Protein AF-A0A6V7KKJ1-F1 (afdb_monomer_lite)

Structure (mmCIF, N/CA/C/O backbone):
data_AF-A0A6V7KKJ1-F1
#
_entry.id   AF-A0A6V7KKJ1-F1
#
loop_
_atom_site.group_PDB
_atom_site.id
_atom_site.type_symbol
_atom_site.label_atom_id
_atom_site.label_alt_id
_atom_site.label_comp_id
_atom_site.label_asym_id
_atom_site.label_entity_id
_atom_site.label_seq_id
_atom_site.pdbx_PDB_ins_code
_atom_site.Cartn_x
_atom_site.Cartn_y
_atom_site.Cartn_z
_atom_site.occupancy
_atom_site.B_iso_or_equiv
_atom_site.auth_seq_id
_atom_site.auth_comp_id
_atom_site.auth_asym_id
_atom_site.auth_atom_id
_atom_site.pdbx_PDB_model_num
ATOM 1 N N . HIS A 1 1 ? -4.217 4.249 -4.091 1.00 87.38 1 HIS A N 1
ATOM 2 C CA . HIS A 1 1 ? -2.931 4.114 -3.370 1.00 87.38 1 HIS A CA 1
ATOM 3 C C . HIS A 1 1 ? -3.026 4.532 -1.905 1.00 87.38 1 HIS A C 1
ATOM 5 O O . HIS A 1 1 ? -2.779 3.671 -1.078 1.00 87.38 1 HIS A O 1
ATOM 11 N N . PHE A 1 2 ? -3.439 5.766 -1.567 1.00 97.00 2 PHE A N 1
ATOM 12 C CA . PHE A 1 2 ? -3.559 6.254 -0.174 1.00 97.00 2 PHE A CA 1
ATOM 13 C C . PHE A 1 2 ? -4.121 5.227 0.825 1.00 97.00 2 PHE A C 1
ATOM 15 O O . PHE A 1 2 ? -3.477 4.922 1.820 1.00 97.00 2 PHE A O 1
ATOM 22 N N . THR A 1 3 ? -5.277 4.637 0.526 1.00 98.06 3 THR A N 1
ATOM 23 C CA . THR A 1 3 ? -5.967 3.697 1.421 1.00 98.06 3 THR A CA 1
ATOM 24 C C . THR A 1 3 ? -5.157 2.443 1.748 1.00 98.06 3 THR A C 1
ATOM 26 O O . THR A 1 3 ? -5.295 1.925 2.844 1.00 98.06 3 THR A O 1
ATOM 29 N N . GLN A 1 4 ? -4.270 1.986 0.856 1.00 98.25 4 GLN A N 1
ATOM 30 C CA . GLN A 1 4 ? -3.358 0.872 1.139 1.00 98.25 4 GLN A CA 1
ATOM 31 C C . GLN A 1 4 ? -2.234 1.285 2.099 1.00 98.25 4 GLN A C 1
ATOM 33 O O . GLN A 1 4 ? -1.780 0.471 2.893 1.00 98.25 4 GLN A O 1
ATOM 38 N N . ILE A 1 5 ? -1.790 2.541 2.026 1.00 97.56 5 ILE A N 1
ATOM 39 C CA . ILE A 1 5 ? -0.707 3.071 2.866 1.00 97.56 5 ILE A CA 1
ATOM 40 C C . ILE A 1 5 ? -1.166 3.173 4.323 1.00 97.56 5 ILE A C 1
ATOM 42 O O . ILE A 1 5 ? -0.395 2.886 5.229 1.00 97.56 5 ILE A O 1
ATOM 46 N N . VAL A 1 6 ? -2.422 3.564 4.544 1.00 97.56 6 VAL A N 1
ATOM 47 C CA . VAL A 1 6 ? -2.994 3.761 5.887 1.00 97.56 6 VAL A CA 1
ATOM 48 C C . VAL A 1 6 ? -3.836 2.578 6.371 1.00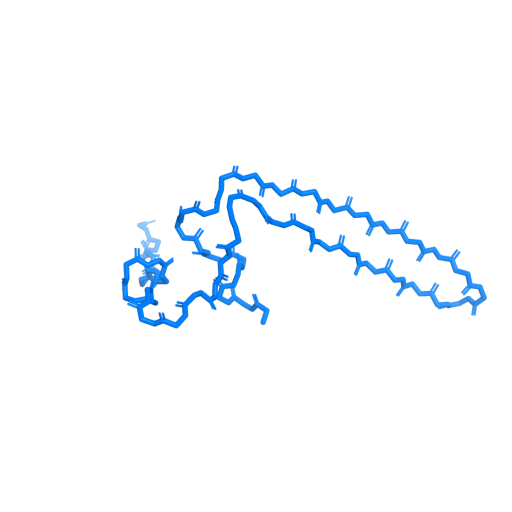 97.56 6 VAL A C 1
ATOM 50 O O . VAL A 1 6 ? -4.577 2.715 7.339 1.00 97.56 6 VAL A O 1
ATOM 53 N N . TRP A 1 7 ? -3.772 1.435 5.684 1.00 98.56 7 TRP A N 1
ATOM 54 C CA . TRP A 1 7 ? -4.625 0.287 5.978 1.00 98.56 7 TRP A CA 1
ATOM 55 C C . TRP A 1 7 ? -4.248 -0.346 7.324 1.00 98.56 7 TRP A C 1
ATOM 57 O O . TRP A 1 7 ? -3.205 -0.986 7.428 1.00 98.56 7 TRP A O 1
ATOM 67 N N . LYS A 1 8 ? -5.108 -0.203 8.341 1.00 98.19 8 LYS A N 1
ATOM 68 C CA . LYS A 1 8 ? -4.861 -0.660 9.724 1.00 98.19 8 LYS A CA 1
ATOM 69 C C . LYS A 1 8 ? -4.344 -2.100 9.821 1.00 98.19 8 LYS A C 1
ATOM 71 O O . LYS A 1 8 ? -3.444 -2.364 10.609 1.00 98.19 8 LYS A O 1
ATOM 76 N N . ASN A 1 9 ? -4.924 -3.025 9.055 1.00 98.50 9 ASN A N 1
ATOM 77 C CA . ASN A 1 9 ? -4.578 -4.447 9.137 1.00 98.50 9 ASN A CA 1
ATOM 78 C C . ASN A 1 9 ? -3.363 -4.848 8.286 1.00 98.50 9 ASN A C 1
ATOM 80 O O . ASN A 1 9 ? -2.987 -6.016 8.305 1.00 98.50 9 ASN A O 1
ATOM 84 N N . THR A 1 10 ? -2.762 -3.936 7.519 1.00 98.62 10 THR A N 1
ATOM 85 C CA . THR A 1 10 ? -1.494 -4.202 6.832 1.00 98.62 10 THR A CA 1
ATOM 86 C C . THR A 1 10 ? -0.363 -4.003 7.835 1.00 98.62 10 THR A C 1
ATOM 88 O O . THR A 1 10 ? -0.191 -2.908 8.364 1.00 98.62 10 THR A O 1
ATOM 91 N N . THR A 1 11 ? 0.410 -5.053 8.095 1.00 98.44 11 THR A N 1
ATOM 92 C CA . THR A 1 11 ? 1.444 -5.063 9.144 1.00 98.44 11 THR A CA 1
ATOM 93 C C . THR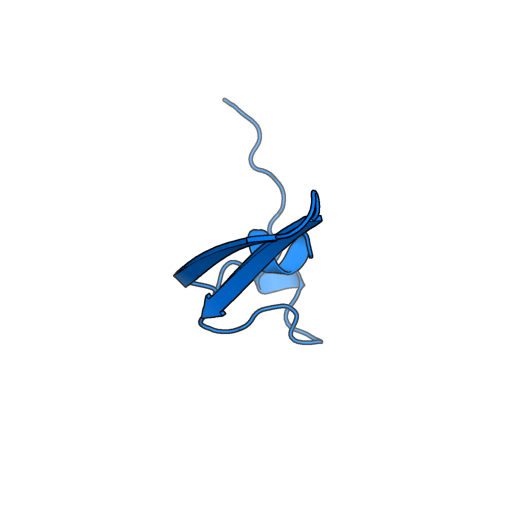 A 1 11 ? 2.861 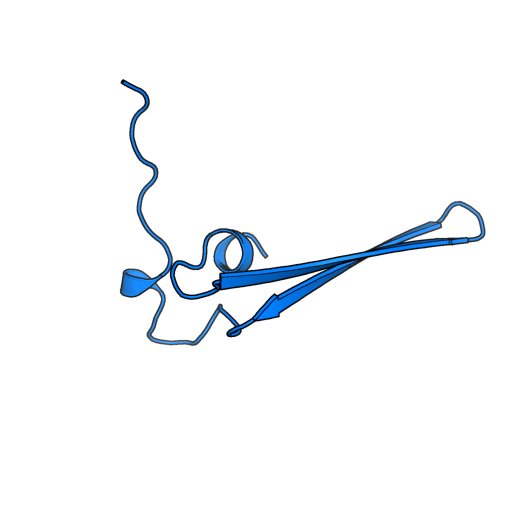-5.099 8.588 1.00 98.44 11 THR A C 1
ATOM 95 O O . THR A 1 11 ? 3.810 -4.780 9.297 1.00 98.44 11 THR A O 1
ATOM 98 N N . GLU A 1 12 ? 3.013 -5.462 7.318 1.00 98.50 12 GLU A N 1
ATOM 99 C CA . GLU A 1 12 ? 4.294 -5.614 6.645 1.00 98.50 12 GLU A CA 1
ATOM 100 C C . GLU A 1 12 ? 4.280 -4.870 5.310 1.00 98.50 12 GLU A C 1
ATOM 102 O O . GLU A 1 12 ? 3.280 -4.854 4.581 1.00 98.50 12 GLU A O 1
ATOM 107 N N . MET A 1 13 ? 5.415 -4.263 4.968 1.00 98.38 13 MET A N 1
ATOM 108 C CA . MET A 1 13 ? 5.611 -3.602 3.686 1.00 98.38 13 MET A CA 1
ATOM 109 C C . MET A 1 13 ? 7.041 -3.806 3.193 1.00 98.38 13 MET A C 1
ATOM 111 O O . MET A 1 13 ? 7.997 -3.649 3.949 1.00 98.38 13 MET A O 1
ATOM 115 N N . GLY A 1 14 ? 7.178 -4.092 1.900 1.00 98.44 14 GLY A N 1
ATOM 116 C CA . GLY A 1 14 ? 8.448 -4.059 1.181 1.00 98.44 14 GLY A CA 1
ATOM 117 C C . GLY A 1 14 ? 8.418 -2.989 0.096 1.00 98.44 14 GLY A C 1
ATOM 118 O O . GLY A 1 14 ? 7.414 -2.851 -0.602 1.00 98.44 14 GLY A O 1
ATOM 119 N N . ILE A 1 15 ? 9.510 -2.240 -0.060 1.00 98.25 15 ILE A N 1
ATOM 120 C CA . ILE A 1 15 ? 9.670 -1.240 -1.123 1.00 98.25 15 ILE A CA 1
ATOM 121 C C . ILE A 1 15 ? 10.926 -1.567 -1.927 1.00 98.25 15 ILE A C 1
ATOM 123 O O . ILE A 1 15 ? 11.981 -1.832 -1.356 1.00 98.25 15 ILE A O 1
ATOM 127 N N . ALA A 1 16 ? 10.816 -1.508 -3.252 1.00 98.44 16 ALA A N 1
ATOM 128 C CA . ALA A 1 16 ? 11.934 -1.640 -4.174 1.00 98.44 16 ALA A CA 1
ATOM 129 C C . ALA A 1 16 ? 11.929 -0.498 -5.194 1.00 98.44 16 ALA A C 1
ATOM 131 O O . ALA A 1 16 ? 10.877 0.031 -5.558 1.00 98.44 16 ALA A O 1
ATOM 132 N N . MET A 1 17 ? 13.117 -0.135 -5.671 1.00 98.31 17 MET A N 1
ATOM 133 C CA . MET A 1 17 ? 13.317 0.901 -6.678 1.00 98.31 17 MET A CA 1
ATOM 134 C C . MET A 1 17 ? 14.236 0.382 -7.782 1.00 98.31 17 MET A C 1
ATOM 136 O O . MET A 1 17 ? 15.266 -0.223 -7.494 1.00 98.31 17 MET A O 1
ATOM 140 N N . ALA A 1 18 ? 13.895 0.674 -9.035 1.00 98.31 18 ALA A N 1
ATOM 141 C CA . ALA A 1 18 ? 14.742 0.438 -10.198 1.00 98.31 18 ALA A CA 1
ATOM 142 C C . ALA A 1 18 ? 14.876 1.729 -11.014 1.00 98.31 18 ALA A C 1
ATOM 144 O O . ALA A 1 18 ? 13.904 2.466 -11.182 1.00 98.31 18 ALA A O 1
ATOM 145 N N . LYS A 1 19 ? 16.076 2.007 -11.533 1.00 98.38 19 LYS A N 1
ATOM 146 C CA . LYS A 1 19 ? 16.349 3.168 -12.391 1.00 98.38 19 LYS A CA 1
ATOM 147 C C . LYS A 1 19 ? 17.000 2.717 -13.693 1.00 98.38 19 LYS A C 1
ATOM 149 O O . LYS A 1 19 ? 17.926 1.910 -13.649 1.00 98.38 19 LYS A O 1
ATOM 154 N N . LYS A 1 20 ? 16.536 3.238 -14.829 1.00 97.75 20 LYS A N 1
ATOM 155 C CA . LYS A 1 20 ? 17.109 2.973 -16.159 1.00 97.75 20 LYS A CA 1
ATOM 156 C C . LYS A 1 20 ? 16.752 4.107 -17.122 1.00 97.75 20 LYS A C 1
ATOM 158 O O . LYS A 1 20 ? 15.601 4.518 -17.146 1.00 97.75 20 LYS A O 1
ATOM 163 N N . ASP A 1 21 ? 17.720 4.596 -17.898 1.00 96.94 21 ASP A N 1
ATOM 164 C CA . ASP A 1 21 ? 17.525 5.580 -18.981 1.00 96.94 21 ASP A CA 1
ATOM 165 C C . ASP A 1 21 ? 16.690 6.814 -18.576 1.00 96.94 21 ASP A C 1
ATOM 167 O O . ASP A 1 21 ? 15.765 7.227 -19.267 1.00 96.94 21 ASP A O 1
ATOM 171 N N . GLY A 1 22 ? 16.979 7.388 -17.401 1.00 97.06 22 GLY A N 1
ATOM 172 C CA . GLY A 1 22 ? 16.241 8.537 -16.854 1.00 97.06 22 GLY A CA 1
ATOM 173 C C . GLY A 1 22 ? 14.880 8.197 -16.231 1.00 97.06 22 GLY A C 1
ATOM 174 O O . GLY A 1 22 ? 14.288 9.048 -15.569 1.00 97.06 22 GLY A O 1
ATOM 175 N N . ALA A 1 23 ? 14.403 6.958 -16.360 1.00 97.38 23 ALA A N 1
ATOM 176 C CA . ALA A 1 23 ? 13.204 6.475 -15.691 1.00 97.38 23 ALA A CA 1
ATOM 177 C C . ALA A 1 23 ? 13.519 5.912 -14.297 1.00 97.38 23 ALA A C 1
ATOM 179 O O . ALA A 1 23 ? 14.557 5.287 -14.065 1.00 97.38 23 ALA A O 1
ATOM 180 N N . CYS A 1 24 ? 12.582 6.109 -13.371 1.00 97.88 24 CYS A N 1
ATOM 181 C CA . CYS A 1 24 ? 12.609 5.564 -12.018 1.00 97.88 24 CYS A CA 1
ATOM 182 C C . CYS A 1 24 ? 11.276 4.863 -11.747 1.00 97.88 24 CYS A C 1
ATOM 184 O O . CYS A 1 24 ? 10.218 5.478 -11.874 1.00 97.88 24 CYS A O 1
ATOM 186 N N . VAL A 1 25 ? 11.327 3.588 -11.370 1.00 98.06 25 VAL A N 1
ATOM 187 C CA . VAL A 1 25 ? 10.162 2.779 -11.005 1.00 98.06 25 VAL A CA 1
ATOM 188 C C . VAL A 1 25 ? 10.278 2.414 -9.536 1.00 98.06 25 VAL A C 1
ATOM 190 O O . VAL A 1 25 ? 11.315 1.920 -9.097 1.00 98.06 25 VAL A O 1
ATOM 193 N N . ILE A 1 26 ? 9.207 2.649 -8.782 1.00 97.94 26 ILE A N 1
ATOM 194 C CA . ILE A 1 26 ? 9.098 2.278 -7.372 1.00 97.94 26 ILE A CA 1
ATOM 195 C C . ILE A 1 26 ? 7.932 1.308 -7.238 1.00 97.94 26 ILE A C 1
ATOM 197 O O . ILE A 1 26 ? 6.836 1.578 -7.730 1.00 97.94 26 ILE A O 1
ATOM 201 N N . VAL A 1 27 ? 8.168 0.192 -6.557 1.00 97.94 27 VAL A N 1
ATOM 202 C CA . VAL A 1 27 ? 7.142 -0.797 -6.229 1.00 97.94 27 VAL A CA 1
ATOM 203 C C . VAL A 1 27 ? 7.053 -0.909 -4.717 1.00 97.94 27 VAL A C 1
ATOM 205 O O . VAL A 1 27 ? 8.073 -1.041 -4.046 1.00 97.94 27 VAL A O 1
ATOM 208 N N . ALA A 1 28 ? 5.831 -0.870 -4.194 1.00 98.25 28 ALA A N 1
ATOM 209 C CA . ALA A 1 28 ? 5.534 -1.140 -2.796 1.00 98.25 28 ALA A CA 1
ATOM 210 C C . ALA A 1 28 ? 4.580 -2.337 -2.706 1.00 98.25 28 ALA A C 1
ATOM 212 O O . ALA A 1 28 ? 3.509 -2.332 -3.319 1.00 98.25 28 ALA A O 1
ATOM 213 N N . CYS A 1 29 ? 4.978 -3.350 -1.944 1.00 98.38 29 CYS A N 1
ATOM 214 C CA . CYS A 1 29 ? 4.191 -4.539 -1.638 1.00 98.38 29 CYS A CA 1
ATOM 215 C C . CYS A 1 29 ? 3.744 -4.482 -0.178 1.00 98.38 29 CYS A C 1
ATOM 217 O O . CYS A 1 29 ? 4.537 -4.131 0.689 1.00 98.38 29 CYS A O 1
ATOM 219 N N . TYR A 1 30 ? 2.494 -4.852 0.086 1.00 98.50 30 TYR A N 1
ATOM 220 C CA . TYR A 1 30 ? 1.851 -4.739 1.395 1.00 98.50 30 TYR A CA 1
ATOM 221 C C . TYR A 1 30 ? 1.261 -6.088 1.807 1.00 98.50 30 TYR A C 1
ATOM 223 O O . TYR A 1 30 ? 0.593 -6.732 0.990 1.00 98.50 30 TYR A O 1
ATOM 231 N N . HIS A 1 31 ? 1.472 -6.502 3.057 1.00 98.25 31 HIS A N 1
ATOM 232 C CA . HIS A 1 31 ? 0.934 -7.749 3.596 1.00 98.25 31 HIS A CA 1
ATOM 233 C C . HIS A 1 31 ? 0.406 -7.580 5.037 1.00 98.25 31 HIS A C 1
ATOM 235 O O . HIS A 1 31 ? 1.070 -6.948 5.855 1.00 98.25 31 HIS A O 1
ATOM 241 N N . PRO A 1 32 ? -0.773 -8.135 5.379 1.00 98.38 32 PRO A N 1
ATOM 242 C CA . PRO A 1 32 ? -1.857 -8.540 4.480 1.00 98.38 32 PRO A CA 1
ATOM 243 C C . PRO A 1 32 ? -2.292 -7.410 3.532 1.00 98.38 32 PRO A C 1
ATOM 245 O O . PRO A 1 32 ? -2.097 -6.227 3.824 1.00 98.38 32 PRO A O 1
ATOM 248 N N . ARG A 1 33 ? -2.875 -7.762 2.375 1.00 98.12 33 ARG A N 1
ATOM 249 C CA . ARG A 1 33 ? -3.314 -6.757 1.393 1.00 98.12 33 ARG A CA 1
ATOM 250 C C . ARG A 1 33 ? -4.451 -5.899 1.947 1.00 98.12 33 ARG A C 1
ATOM 252 O O . ARG A 1 33 ? -5.349 -6.401 2.619 1.00 98.12 33 ARG A O 1
ATOM 259 N N . GLY A 1 34 ? -4.445 -4.625 1.585 1.00 98.44 34 GLY A N 1
ATOM 260 C CA . GLY A 1 34 ? -5.538 -3.704 1.859 1.00 98.44 34 GLY A CA 1
ATOM 261 C C . GLY A 1 34 ? -6.509 -3.566 0.690 1.00 98.44 34 GLY A C 1
ATOM 262 O O . GLY A 1 34 ? -6.528 -4.372 -0.250 1.00 98.44 34 GLY A O 1
ATOM 263 N N . ASN A 1 35 ? -7.309 -2.498 0.749 1.00 98.31 35 ASN A N 1
ATOM 264 C CA . ASN A 1 35 ? -8.320 -2.132 -0.251 1.00 98.31 35 ASN A CA 1
ATOM 265 C C . ASN A 1 35 ? -9.336 -3.247 -0.530 1.00 98.31 35 ASN A C 1
ATOM 267 O O . ASN A 1 35 ? -9.757 -3.446 -1.671 1.00 98.31 35 ASN A O 1
ATOM 271 N N . ILE A 1 36 ? -9.713 -3.991 0.508 1.00 98.44 36 ILE A N 1
ATOM 272 C CA . ILE A 1 36 ? -10.754 -5.009 0.405 1.00 98.44 36 ILE A CA 1
ATOM 273 C C . ILE A 1 36 ? -12.110 -4.304 0.495 1.00 98.44 36 ILE A C 1
ATOM 275 O O . ILE A 1 36 ? -12.389 -3.573 1.449 1.00 98.44 36 ILE A O 1
ATOM 279 N N . VAL A 1 37 ? -12.949 -4.501 -0.525 1.00 98.25 37 VAL A N 1
ATOM 280 C CA . VAL A 1 37 ? -14.312 -3.955 -0.563 1.00 98.25 37 VAL A CA 1
ATOM 281 C C . VAL A 1 37 ? -15.084 -4.442 0.663 1.00 98.25 37 VAL A C 1
ATOM 283 O O . VAL A 1 37 ? -15.048 -5.623 0.994 1.00 98.25 37 VAL A O 1
ATOM 286 N N . GLY A 1 38 ? -15.756 -3.516 1.350 1.00 98.12 38 GLY A N 1
ATOM 287 C CA . GLY A 1 38 ? -16.496 -3.803 2.582 1.00 98.12 38 GLY A CA 1
ATOM 288 C C . GLY A 1 38 ? -15.678 -3.734 3.876 1.00 98.12 38 GLY A C 1
ATOM 289 O O . GLY A 1 38 ? -16.249 -3.974 4.927 1.00 98.12 38 GLY A O 1
ATOM 290 N N . GLN A 1 39 ? -14.382 -3.390 3.826 1.00 98.38 39 GLN A N 1
AT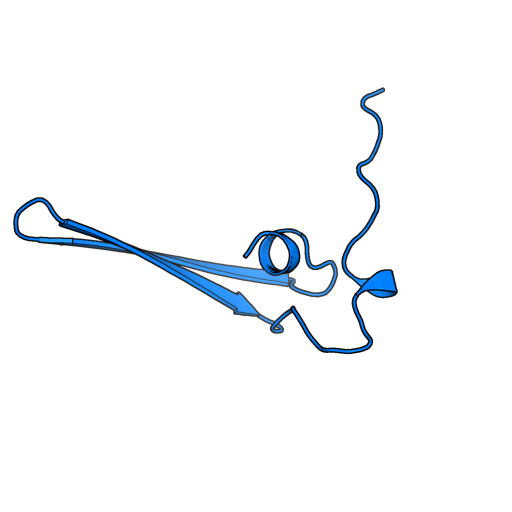OM 291 C CA . GLN A 1 39 ? -13.517 -3.312 5.021 1.00 98.38 39 GLN A CA 1
ATOM 292 C C . GLN A 1 39 ? -12.896 -1.923 5.262 1.00 98.38 39 GLN A C 1
ATOM 294 O O . GLN A 1 39 ? -11.910 -1.782 5.987 1.00 98.38 39 GLN A O 1
ATOM 299 N N . PHE A 1 40 ? -13.399 -0.884 4.592 1.00 98.00 40 PHE A N 1
ATOM 300 C CA . PHE A 1 40 ? -12.781 0.446 4.627 1.00 98.00 40 PHE A CA 1
ATOM 301 C C . PHE A 1 40 ? -12.971 1.150 5.971 1.00 98.00 40 PHE A C 1
ATOM 303 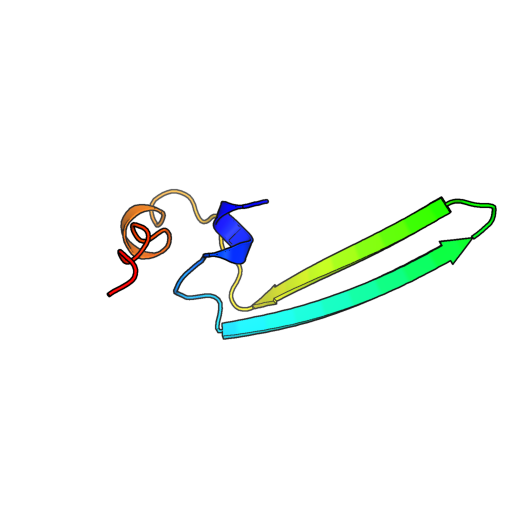O O . PHE A 1 40 ? -12.037 1.787 6.449 1.00 98.00 40 PHE A O 1
ATOM 310 N N . THR A 1 41 ? -14.144 1.023 6.591 1.00 97.88 41 THR A N 1
ATOM 311 C CA . THR A 1 41 ? -14.470 1.691 7.861 1.00 97.88 41 THR A CA 1
ATOM 312 C C . THR A 1 41 ? -13.553 1.229 8.992 1.00 97.88 41 THR A C 1
ATOM 314 O O . THR A 1 41 ? -13.146 2.020 9.840 1.00 97.88 41 THR A O 1
ATOM 317 N N . GLU A 1 42 ? -13.184 -0.048 8.979 1.00 98.31 42 GLU A N 1
ATOM 318 C CA . GLU A 1 42 ? -12.358 -0.694 9.994 1.00 98.31 42 GLU A CA 1
ATOM 319 C C . GLU A 1 42 ? -10.862 -0.428 9.781 1.00 98.31 42 GLU A C 1
ATOM 321 O O . GLU A 1 42 ? -10.081 -0.512 10.733 1.00 98.31 42 GLU A O 1
ATOM 326 N N . ASN A 1 43 ? -10.459 -0.117 8.542 1.00 98.50 43 ASN A N 1
ATOM 327 C CA . ASN A 1 43 ? -9.053 -0.044 8.147 1.00 98.50 43 ASN A CA 1
ATOM 328 C C . ASN A 1 43 ? -8.548 1.344 7.755 1.00 98.50 43 ASN A C 1
ATOM 330 O O . ASN A 1 43 ? -7.342 1.559 7.804 1.00 98.50 43 ASN A O 1
ATOM 334 N N . VAL A 1 44 ? -9.418 2.281 7.382 1.00 98.12 44 VAL A N 1
ATOM 335 C CA . VAL A 1 44 ? -9.041 3.654 7.018 1.00 98.12 44 VAL A CA 1
ATOM 336 C C . VAL A 1 44 ? -9.524 4.591 8.117 1.00 98.12 44 VAL A C 1
ATOM 338 O O . VAL A 1 44 ? -10.631 5.127 8.081 1.00 98.12 44 VAL A O 1
ATOM 341 N N . LEU A 1 45 ? -8.688 4.746 9.141 1.00 96.88 45 LEU A N 1
ATOM 342 C CA . LEU A 1 45 ? -9.031 5.514 10.334 1.00 96.88 45 LEU A CA 1
ATOM 343 C C . LEU A 1 45 ? -8.928 7.023 10.086 1.00 96.88 45 LEU A C 1
ATOM 345 O O . LEU A 1 45 ? -8.162 7.494 9.244 1.00 96.88 45 LEU A O 1
ATOM 349 N N . LYS A 1 46 ? -9.692 7.798 10.861 1.00 95.06 46 LYS A N 1
ATOM 350 C CA . LYS A 1 46 ? -9.594 9.261 10.840 1.00 95.06 46 LYS A CA 1
ATOM 351 C C . LYS A 1 46 ? -8.205 9.697 11.336 1.00 95.06 46 LYS A C 1
ATOM 353 O O . LYS A 1 46 ? -7.698 9.086 12.278 1.00 95.06 46 LYS A O 1
ATOM 358 N N . PRO A 1 47 ? -7.615 10.763 10.766 1.00 92.62 47 PRO A N 1
ATOM 359 C CA . PRO A 1 47 ? -6.367 11.322 11.271 1.00 92.62 47 PRO A CA 1
ATOM 360 C C . PRO A 1 47 ? -6.485 11.695 12.749 1.00 92.62 47 PRO A C 1
ATOM 362 O O . PRO A 1 47 ? -7.484 12.283 13.174 1.00 92.62 47 PRO A O 1
ATOM 365 N N . VAL A 1 48 ? -5.454 11.373 13.525 1.00 89.81 48 VAL A N 1
ATOM 366 C CA . VAL A 1 48 ? -5.354 11.818 14.916 1.00 89.81 48 VAL A CA 1
ATOM 367 C C . VAL A 1 48 ? -4.960 13.293 14.907 1.00 89.81 48 VAL A C 1
ATOM 369 O O . VAL A 1 48 ? -4.061 13.693 14.166 1.00 89.81 48 VAL A O 1
ATOM 372 N N . LYS A 1 49 ? -5.651 14.121 15.699 1.00 87.12 49 LYS A N 1
ATOM 373 C CA . LYS A 1 49 ? -5.261 15.525 15.865 1.00 87.12 49 LYS A CA 1
ATOM 374 C C . LYS A 1 49 ? -3.906 15.579 16.583 1.00 87.12 49 LYS A C 1
ATOM 376 O O . LYS A 1 49 ? -3.768 14.882 17.587 1.00 87.12 49 LYS A O 1
ATOM 381 N N .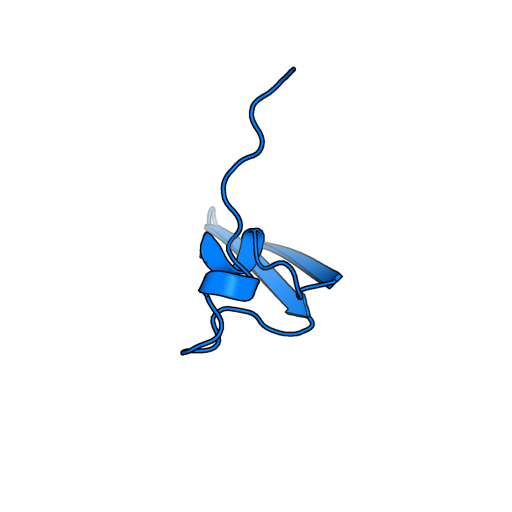 PRO A 1 50 ? -2.939 16.383 16.113 1.00 79.62 50 PRO A N 1
ATOM 382 C CA . PRO A 1 50 ? -1.720 16.618 16.875 1.00 79.62 50 PRO A CA 1
ATOM 383 C C . PRO A 1 50 ? -2.092 17.293 18.202 1.00 79.62 50 PRO A C 1
ATOM 385 O O . PRO A 1 50 ? -2.816 18.291 18.185 1.00 79.62 50 PRO A O 1
ATOM 388 N N . THR A 1 51 ? -1.661 16.710 19.321 1.00 72.44 51 THR A N 1
ATOM 389 C CA . THR A 1 51 ? -1.659 17.354 20.648 1.00 72.44 51 THR A CA 1
ATOM 390 C C . THR A 1 51 ? -0.583 18.418 20.740 1.00 72.44 51 THR A C 1
ATOM 392 O O . THR A 1 51 ? 0.503 18.185 20.163 1.00 72.44 51 THR A O 1
#

Radius of gyration: 14.34 Å; chains: 1; bounding box: 34×26×40 Å

InterPro domains:
  IPR014044 CAP domain [PF00188] (1-29)
  IPR035940 CAP superfamily [G3DSA:3.40.33.10] (1-49)
  IPR035940 CAP superfamily [SSF55797] (1-47)

pLDDT: mean 96.48, std 4.89, range [72.44, 98.62]

Secondary structure (DSSP, 8-state):
-HHHHT-TT--EEEEEEEEETTEEEEEEEEES----TT-HHHHSPPPPPP-

Organism: NCBI:txid1563983

Foldseek 3Di:
DVLQVQFQPFDDKDKDWDDDPNDIDIDMDTPPTDPDPPCSPVTVDDDDDDD

Sequence (51 aa):
HFTQIVWKNTTEMGIAMAKKDGACVIVACYHPRGNIVGQFTENVLKPVKPT